Protein AF-A0A7W0L660-F1 (afdb_monomer)

Foldseek 3Di:
DVVVVLVVQLVVLLVCVLVVVDDLCRSCVSNVHDSVVSVVVCVVVVRDDPPPPPVVVVVVVVVVVVVVVVVD

Radius of gyration: 17.09 Å; Cα contacts (8 Å, |Δi|>4): 36; chains: 1; bounding box: 39×31×46 Å

Solvent-accessible surface area (backbone atoms only — not comparable to full-atom values): 4235 Å² total; per-residue (Å²): 111,72,64,63,55,52,55,48,52,51,50,55,46,49,54,36,37,76,70,67,75,35,54,69,65,54,43,8,57,76,70,78,39,54,60,64,60,36,50,52,48,37,53,74,72,69,46,88,70,85,71,69,56,65,62,60,57,48,50,53,52,49,52,55,52,52,52,57,62,72,77,107

Mean predicted aligned error: 8.59 Å

Nearest PDB structures (foldseek):
  2m8g-assembly1_X  TM=6.045E-01  e=1.330E+00  Aquifex aeolicus VF5
  2jn6-assembly1_A  TM=4.307E-01  e=1.830E+00  Corynebacterium glutamicum
  6fal-assembly1_A  TM=4.896E-01  e=4.474E+00  Escherichia coli
  7r3w-assembly3_C  TM=5.970E-01  e=6.996E+00  Salmonella enterica subsp. enterica serovar Typhimurium
  1trr-assembly1_A  TM=4.825E-01  e=5.084E+00  Escherichia coli

pLDDT: mean 85.77, std 10.54, range [58.56, 95.56]

Secondary structure (DSSP, 8-state):
-HHHHHHHHHHHHHHHHHTTSS-HHHHHHHTT--HHHHHHHHHHTT-------HHHHHHHHHHHHHHHHHT-

Sequence (72 aa):
VAFALRELHKRDSMDAYAAGRLTLREFARSLDLDVRAAHDLLRAEGVAVAQGERNETRSALNATLEDYNSAR

Structure (mmCIF, N/CA/C/O backbone):
data_AF-A0A7W0L660-F1
#
_entry.id   AF-A0A7W0L660-F1
#
loop_
_atom_site.group_PDB
_atom_site.id
_atom_site.type_symbol
_atom_site.label_atom_id
_atom_site.label_alt_id
_atom_site.label_comp_id
_atom_site.label_asym_id
_atom_site.label_entity_id
_atom_site.label_seq_id
_atom_site.pdbx_PDB_ins_code
_atom_site.Cartn_x
_atom_site.Cartn_y
_atom_site.Cartn_z
_atom_site.occupancy
_atom_site.B_iso_or_equiv
_atom_site.auth_seq_id
_atom_site.auth_comp_id
_atom_site.auth_asym_id
_atom_site.auth_atom_id
_atom_site.pdbx_PDB_model_num
ATOM 1 N N . VAL A 1 1 ? 18.910 1.817 -18.668 1.00 63.22 1 VAL A N 1
ATOM 2 C CA . VAL A 1 1 ? 19.155 1.003 -17.449 1.00 63.22 1 VAL A CA 1
ATOM 3 C C . VAL A 1 1 ? 18.310 1.471 -16.263 1.00 63.22 1 VAL A C 1
ATOM 5 O O . VAL A 1 1 ? 17.550 0.664 -15.751 1.00 63.22 1 VAL A O 1
ATOM 8 N N . ALA A 1 2 ? 18.337 2.755 -15.878 1.00 80.06 2 ALA A N 1
ATOM 9 C CA . ALA A 1 2 ? 17.580 3.263 -14.720 1.00 80.06 2 ALA A CA 1
ATOM 10 C C . ALA A 1 2 ? 16.051 3.026 -14.773 1.00 80.06 2 ALA A C 1
ATOM 12 O O . ALA A 1 2 ? 15.449 2.694 -13.758 1.00 80.06 2 ALA A O 1
ATOM 13 N N . PHE A 1 3 ? 15.426 3.138 -15.953 1.00 84.19 3 PHE A N 1
ATOM 14 C CA . PHE A 1 3 ? 13.985 2.892 -16.114 1.00 84.19 3 PHE A CA 1
ATOM 15 C C . PHE A 1 3 ? 13.594 1.426 -15.864 1.00 84.19 3 PHE A C 1
ATOM 17 O O . PHE A 1 3 ? 12.635 1.163 -15.149 1.00 84.19 3 PHE A O 1
ATOM 24 N N . ALA A 1 4 ? 14.365 0.474 -16.399 1.00 88.00 4 ALA A N 1
ATOM 25 C CA . ALA A 1 4 ? 14.081 -0.953 -16.244 1.00 88.00 4 ALA A CA 1
ATOM 26 C C . ALA A 1 4 ? 14.173 -1.403 -14.777 1.00 88.00 4 ALA A C 1
ATOM 28 O O . ALA A 1 4 ? 13.334 -2.166 -14.314 1.00 88.00 4 ALA A O 1
ATOM 29 N N . LEU A 1 5 ? 15.153 -0.876 -14.033 1.00 91.38 5 LEU A N 1
ATOM 30 C CA . LEU A 1 5 ? 15.293 -1.143 -12.599 1.00 91.38 5 LEU A CA 1
ATOM 31 C C . LEU A 1 5 ? 14.139 -0.546 -11.785 1.00 91.38 5 LEU A C 1
ATOM 33 O O . LEU A 1 5 ? 13.650 -1.188 -10.863 1.00 91.38 5 LEU A O 1
ATOM 37 N N . ARG A 1 6 ? 13.672 0.657 -12.144 1.00 89.44 6 ARG A N 1
ATOM 38 C CA . ARG A 1 6 ? 12.513 1.283 -11.494 1.00 89.44 6 ARG A CA 1
ATOM 39 C C . ARG A 1 6 ? 11.232 0.478 -11.716 1.00 89.44 6 ARG A C 1
ATOM 41 O O . ARG A 1 6 ? 10.467 0.297 -10.777 1.00 89.44 6 ARG A O 1
ATOM 48 N N . GLU A 1 7 ? 11.006 0.002 -12.937 1.00 92.62 7 GLU A N 1
ATOM 49 C CA . GLU A 1 7 ? 9.819 -0.797 -13.254 1.00 92.62 7 GLU A CA 1
ATOM 50 C C . GLU A 1 7 ? 9.851 -2.168 -12.564 1.00 92.62 7 GLU A C 1
ATOM 52 O O . GLU A 1 7 ? 8.819 -2.631 -12.084 1.00 92.62 7 GLU A O 1
ATOM 57 N N . LEU A 1 8 ? 11.033 -2.787 -12.450 1.00 93.88 8 LEU A N 1
ATOM 58 C CA . LEU A 1 8 ? 11.211 -4.019 -11.678 1.00 93.88 8 LEU A CA 1
ATOM 59 C C . LEU A 1 8 ? 10.888 -3.796 -10.194 1.00 93.88 8 LEU A C 1
ATOM 61 O O . LEU A 1 8 ? 10.049 -4.496 -9.642 1.00 93.88 8 LEU A O 1
ATOM 65 N N . HIS A 1 9 ? 11.472 -2.759 -9.587 1.00 93.81 9 HIS A N 1
ATOM 66 C CA . HIS A 1 9 ? 11.216 -2.401 -8.188 1.00 93.81 9 HIS A CA 1
ATOM 67 C C . HIS A 1 9 ? 9.731 -2.117 -7.915 1.00 93.81 9 HIS A C 1
ATOM 69 O O . HIS A 1 9 ? 9.184 -2.568 -6.913 1.00 93.81 9 HIS A O 1
ATOM 75 N N . LYS A 1 10 ? 9.041 -1.426 -8.837 1.00 93.81 10 LYS A N 1
ATOM 76 C CA . LYS A 1 10 ? 7.588 -1.210 -8.751 1.00 93.81 10 LYS A CA 1
ATOM 77 C C . LYS A 1 10 ? 6.833 -2.538 -8.679 1.00 93.81 10 LYS A C 1
ATOM 79 O O . LYS A 1 10 ? 5.966 -2.690 -7.822 1.00 93.81 10 LYS A O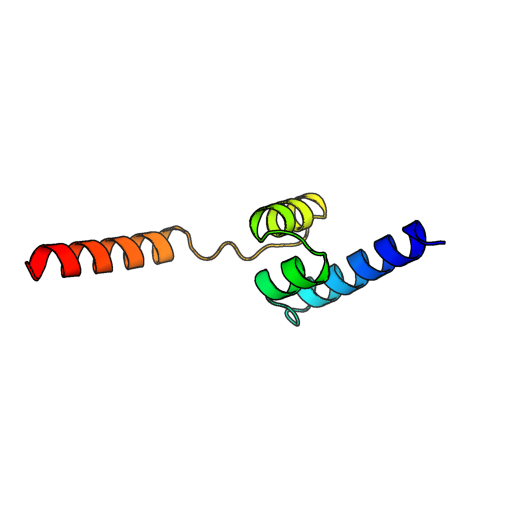 1
ATOM 84 N N . ARG A 1 11 ? 7.149 -3.482 -9.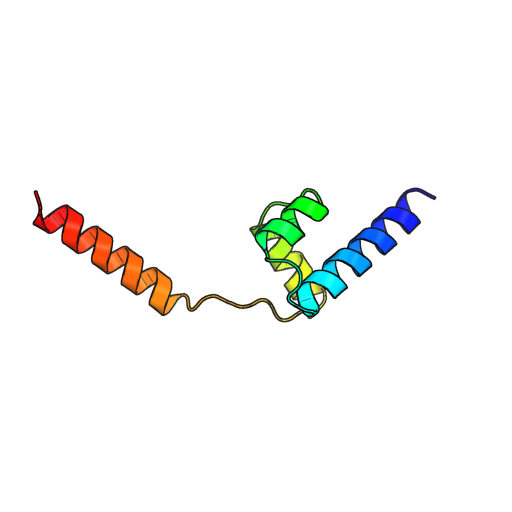572 1.00 94.69 11 ARG A N 1
ATOM 85 C CA . ARG A 1 11 ? 6.498 -4.802 -9.619 1.00 94.69 11 ARG A CA 1
ATOM 86 C C . ARG A 1 11 ? 6.737 -5.595 -8.342 1.00 94.69 11 ARG A C 1
ATOM 88 O O . ARG A 1 11 ? 5.767 -6.055 -7.753 1.00 94.69 11 ARG A O 1
ATOM 95 N N . ASP A 1 12 ? 7.974 -5.640 -7.858 1.00 95.44 12 ASP A N 1
ATOM 96 C CA . ASP A 1 12 ? 8.312 -6.338 -6.615 1.00 95.44 12 ASP A CA 1
ATOM 97 C C . ASP A 1 12 ? 7.537 -5.767 -5.412 1.00 95.44 12 ASP A C 1
ATOM 99 O O . ASP A 1 12 ? 6.989 -6.517 -4.598 1.00 95.44 12 ASP A O 1
ATOM 103 N N . SER A 1 13 ? 7.425 -4.436 -5.320 1.00 93.56 13 SER A N 1
ATOM 104 C CA . SER A 1 13 ? 6.623 -3.770 -4.288 1.00 93.56 13 SER A CA 1
ATOM 105 C C . SER A 1 13 ? 5.126 -4.075 -4.411 1.00 93.56 13 SER A C 1
ATOM 107 O O . SER A 1 13 ? 4.459 -4.268 -3.392 1.00 93.56 13 SER A O 1
ATOM 109 N N . MET A 1 14 ? 4.581 -4.133 -5.632 1.00 93.75 14 MET A N 1
ATOM 110 C CA . MET A 1 14 ? 3.174 -4.489 -5.861 1.00 93.75 14 MET A CA 1
ATOM 111 C C . MET A 1 14 ? 2.891 -5.946 -5.490 1.00 93.75 14 MET A C 1
ATOM 113 O O . MET A 1 14 ? 1.911 -6.208 -4.795 1.00 93.75 14 MET A O 1
ATOM 117 N N . ASP A 1 15 ? 3.769 -6.877 -5.863 1.00 94.31 15 ASP A N 1
ATOM 118 C CA . ASP A 1 15 ? 3.647 -8.295 -5.511 1.00 94.31 15 ASP A CA 1
ATOM 119 C C . ASP A 1 15 ? 3.741 -8.501 -3.994 1.00 94.31 15 ASP A C 1
ATOM 121 O O . ASP A 1 15 ? 3.018 -9.307 -3.404 1.00 94.31 15 ASP A O 1
ATOM 125 N N . ALA A 1 16 ? 4.617 -7.752 -3.319 1.00 93.25 16 ALA A N 1
ATOM 126 C CA . ALA A 1 16 ? 4.719 -7.779 -1.866 1.00 93.25 16 ALA A CA 1
ATOM 127 C C . ALA A 1 16 ? 3.460 -7.224 -1.178 1.00 93.25 16 ALA A C 1
ATOM 129 O O . ALA A 1 16 ? 3.003 -7.817 -0.198 1.00 93.25 16 ALA A O 1
ATOM 130 N N . TYR A 1 17 ? 2.872 -6.146 -1.704 1.00 92.12 17 TYR A N 1
ATOM 131 C CA . TYR A 1 17 ? 1.601 -5.610 -1.213 1.00 92.12 17 TYR A CA 1
ATOM 132 C C . TYR A 1 17 ? 0.43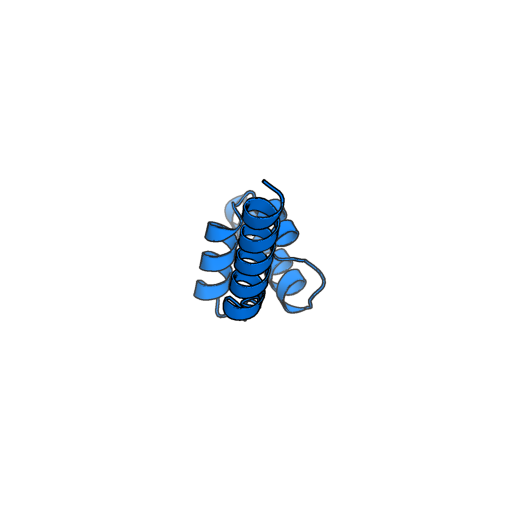9 -6.590 -1.436 1.00 92.12 17 TYR A C 1
ATOM 134 O O . TYR A 1 17 ? -0.287 -6.899 -0.494 1.00 92.12 17 TYR A O 1
ATOM 142 N N . ALA A 1 18 ? 0.300 -7.141 -2.646 1.00 89.44 18 ALA A N 1
ATOM 143 C CA . ALA A 1 18 ? -0.756 -8.096 -2.988 1.00 89.44 18 ALA A CA 1
ATOM 144 C C . ALA A 1 18 ? -0.675 -9.389 -2.156 1.00 89.44 18 ALA A C 1
ATOM 146 O O . ALA A 1 18 ? -1.701 -9.960 -1.792 1.00 89.44 18 ALA A O 1
ATOM 147 N N . ALA A 1 19 ? 0.537 -9.819 -1.794 1.00 91.81 19 ALA A N 1
ATOM 148 C CA . ALA A 1 19 ? 0.766 -10.945 -0.889 1.00 91.81 19 ALA A CA 1
ATOM 149 C C . ALA A 1 19 ? 0.507 -10.621 0.600 1.00 91.81 19 ALA A C 1
ATOM 151 O O . ALA A 1 19 ? 0.736 -11.476 1.453 1.00 91.81 19 ALA A O 1
ATOM 152 N N . GLY A 1 20 ? 0.101 -9.391 0.939 1.00 89.62 20 GLY A N 1
ATOM 153 C CA . GLY A 1 20 ? -0.119 -8.949 2.319 1.00 89.62 20 GLY A CA 1
ATOM 154 C C . GLY A 1 20 ? 1.165 -8.783 3.141 1.00 89.62 20 GLY A C 1
ATOM 155 O O . GLY A 1 20 ? 1.098 -8.683 4.363 1.00 89.62 20 GLY A O 1
ATOM 156 N N . ARG A 1 21 ? 2.339 -8.758 2.493 1.00 93.06 21 ARG A N 1
ATOM 157 C CA . ARG A 1 21 ? 3.644 -8.580 3.160 1.00 93.06 21 ARG A CA 1
ATOM 158 C C . ARG A 1 21 ? 3.973 -7.116 3.438 1.00 93.06 21 ARG A C 1
ATOM 160 O O . ARG A 1 21 ? 4.840 -6.848 4.262 1.00 93.06 21 ARG A O 1
ATOM 167 N N . LEU A 1 22 ? 3.312 -6.193 2.741 1.00 90.69 22 LEU A N 1
ATOM 168 C CA . LEU A 1 22 ? 3.430 -4.754 2.950 1.00 90.69 22 LEU A CA 1
ATOM 169 C C . LEU A 1 22 ? 2.066 -4.157 3.268 1.00 90.69 22 LEU A C 1
ATOM 171 O O . LEU A 1 22 ? 1.068 -4.451 2.610 1.00 90.69 22 LEU A O 1
ATOM 175 N N . THR A 1 23 ? 2.044 -3.236 4.221 1.00 91.12 23 THR A N 1
ATOM 176 C CA . THR A 1 23 ? 0.929 -2.306 4.388 1.00 91.12 23 THR A CA 1
ATOM 177 C C . THR A 1 23 ? 0.938 -1.245 3.282 1.00 91.12 23 THR A C 1
ATOM 179 O O . THR A 1 23 ? 1.958 -0.989 2.639 1.00 91.12 23 THR A O 1
ATOM 182 N N . LEU A 1 24 ? -0.187 -0.542 3.094 1.00 90.31 24 LEU A N 1
ATOM 183 C CA . LEU A 1 24 ? -0.278 0.554 2.117 1.00 90.31 24 LEU A CA 1
ATOM 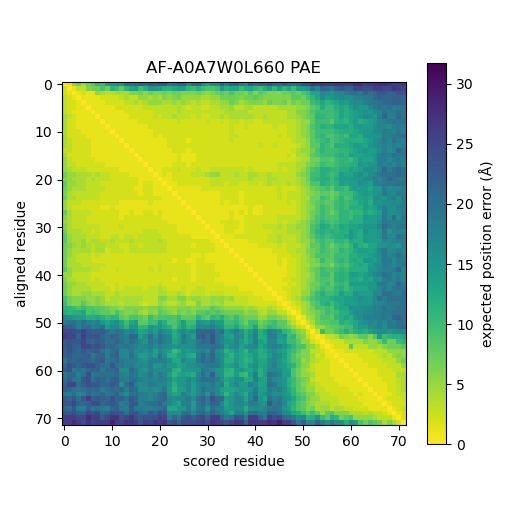184 C C . LEU A 1 24 ? 0.769 1.653 2.377 1.00 90.31 24 LEU A C 1
ATOM 186 O O . LEU A 1 24 ? 1.317 2.230 1.441 1.00 90.31 24 LEU A O 1
ATOM 190 N N . ARG A 1 25 ? 1.071 1.933 3.652 1.00 91.19 25 ARG A N 1
ATOM 191 C CA . ARG A 1 25 ? 2.052 2.955 4.041 1.00 91.19 25 ARG A CA 1
ATOM 192 C C . ARG A 1 25 ? 3.484 2.524 3.716 1.00 91.19 25 ARG A C 1
ATOM 194 O O . ARG A 1 25 ? 4.278 3.353 3.281 1.00 91.19 25 ARG A O 1
ATOM 201 N N . GLU A 1 26 ? 3.811 1.249 3.907 1.00 94.44 26 GLU A N 1
ATOM 202 C CA . GLU A 1 26 ? 5.129 0.701 3.560 1.00 94.44 26 GLU A CA 1
ATOM 203 C C . GLU A 1 26 ? 5.320 0.617 2.045 1.00 94.44 26 GLU A C 1
ATOM 205 O O . GLU A 1 26 ? 6.375 0.999 1.543 1.00 94.44 26 GLU A O 1
ATOM 210 N N . PHE A 1 27 ? 4.279 0.217 1.310 1.00 94.44 27 PHE A N 1
ATOM 211 C CA . PHE A 1 27 ? 4.267 0.259 -0.150 1.00 94.44 27 PHE A CA 1
ATOM 212 C C . PHE A 1 27 ? 4.518 1.682 -0.675 1.00 94.44 27 PHE A C 1
ATOM 214 O O . PHE A 1 27 ? 5.435 1.882 -1.473 1.00 94.44 27 PHE A O 1
ATOM 221 N N . ALA A 1 28 ? 3.785 2.680 -0.166 1.00 94.25 28 ALA A N 1
ATOM 222 C CA . ALA A 1 28 ? 3.958 4.083 -0.550 1.00 94.25 28 ALA A CA 1
ATOM 223 C C . ALA A 1 28 ? 5.399 4.565 -0.311 1.00 94.25 28 ALA A C 1
ATOM 225 O O . ALA A 1 28 ? 6.039 5.107 -1.211 1.00 94.25 28 ALA A O 1
ATOM 226 N N . ARG A 1 29 ? 5.956 4.259 0.869 1.00 95.56 29 ARG A N 1
ATOM 227 C CA . ARG A 1 29 ? 7.343 4.594 1.212 1.00 95.56 29 ARG A CA 1
ATOM 228 C C . ARG A 1 29 ? 8.362 3.910 0.298 1.00 95.56 29 ARG A C 1
ATOM 230 O O . ARG A 1 29 ? 9.374 4.522 -0.025 1.00 95.56 29 ARG A O 1
ATOM 237 N N . SER A 1 30 ? 8.114 2.669 -0.124 1.00 95.06 30 SER A N 1
ATOM 238 C CA . SER A 1 30 ? 9.028 1.933 -1.010 1.00 95.06 30 SER A CA 1
ATOM 239 C C . SER A 1 30 ? 9.173 2.574 -2.394 1.00 95.06 30 SER A C 1
ATOM 241 O O . SER A 1 30 ? 10.204 2.395 -3.038 1.00 95.06 30 SER A O 1
ATOM 243 N N . LEU A 1 31 ? 8.160 3.326 -2.839 1.00 94.00 31 LEU A N 1
ATOM 244 C CA . LEU A 1 31 ? 8.124 3.998 -4.140 1.00 94.00 31 LEU A CA 1
ATOM 245 C C . LEU A 1 31 ? 8.325 5.515 -4.045 1.00 94.00 31 LEU A C 1
ATOM 247 O O . LEU A 1 31 ? 8.215 6.192 -5.064 1.00 94.00 31 LEU A O 1
ATOM 251 N N . ASP A 1 32 ? 8.621 6.033 -2.849 1.00 95.44 32 ASP A N 1
ATOM 252 C CA . ASP A 1 32 ? 8.702 7.472 -2.563 1.00 95.44 32 ASP A CA 1
ATOM 253 C C . ASP A 1 32 ? 7.421 8.231 -2.968 1.00 95.44 32 ASP A C 1
ATOM 255 O O . ASP A 1 32 ? 7.447 9.309 -3.559 1.00 95.44 32 ASP A O 1
ATOM 259 N N . LEU A 1 33 ? 6.268 7.621 -2.678 1.00 92.94 33 LEU A N 1
ATOM 260 C CA . LEU A 1 33 ? 4.940 8.165 -2.948 1.00 92.94 33 LEU A CA 1
ATOM 261 C C . LEU A 1 33 ? 4.225 8.523 -1.647 1.00 92.94 33 LEU A C 1
ATOM 263 O O . LEU A 1 33 ? 4.428 7.903 -0.600 1.00 92.94 33 LEU A O 1
ATOM 267 N N . ASP A 1 34 ? 3.304 9.480 -1.730 1.00 93.50 34 ASP A N 1
ATOM 268 C CA . ASP A 1 34 ? 2.305 9.646 -0.683 1.00 93.50 34 ASP A CA 1
ATOM 269 C C . ASP A 1 34 ? 1.263 8.507 -0.723 1.00 93.50 34 ASP A C 1
ATOM 271 O O . ASP A 1 34 ? 1.109 7.782 -1.710 1.00 93.50 34 ASP A O 1
ATOM 275 N N . VAL A 1 35 ? 0.528 8.338 0.379 1.00 88.94 35 VAL A N 1
ATOM 276 C CA . VAL A 1 35 ? -0.448 7.245 0.543 1.00 88.94 35 VAL A CA 1
ATOM 277 C C . VAL A 1 35 ? -1.576 7.306 -0.494 1.00 88.94 35 VAL A C 1
ATOM 279 O O . VAL A 1 35 ? -2.099 6.265 -0.889 1.00 88.94 35 VAL A O 1
ATOM 282 N N . ARG A 1 36 ? -1.960 8.503 -0.948 1.00 88.62 36 ARG A N 1
ATOM 283 C CA . ARG A 1 36 ? -3.032 8.684 -1.930 1.00 88.62 36 ARG A CA 1
ATOM 284 C C . ARG A 1 36 ? -2.548 8.317 -3.330 1.00 88.62 36 ARG A C 1
ATOM 286 O O . ARG A 1 36 ? -3.221 7.545 -4.002 1.00 88.62 36 ARG A O 1
ATOM 293 N N . ALA A 1 37 ? -1.371 8.789 -3.728 1.00 91.75 37 ALA A N 1
ATOM 294 C CA . ALA A 1 37 ? -0.734 8.426 -4.989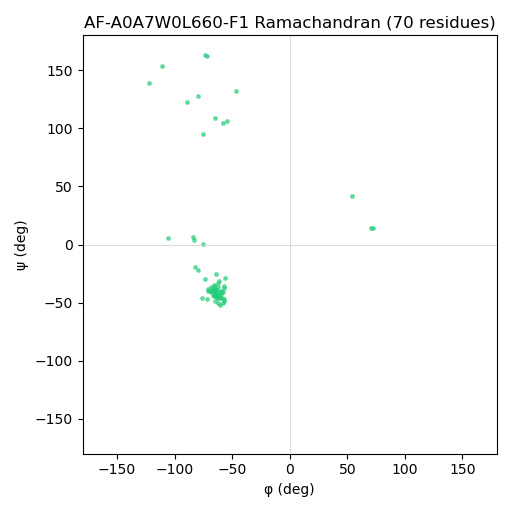 1.00 91.75 37 ALA A CA 1
ATOM 295 C C . ALA A 1 37 ? -0.481 6.913 -5.074 1.00 91.75 37 ALA A C 1
ATOM 297 O O . ALA A 1 37 ? -0.742 6.291 -6.100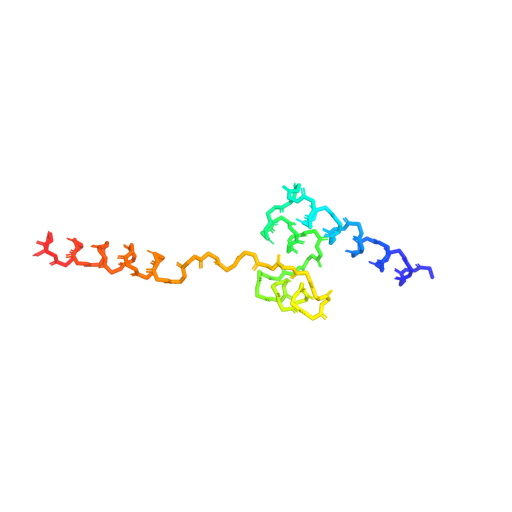 1.00 91.75 37 ALA A O 1
ATOM 298 N N . ALA A 1 38 ? -0.046 6.302 -3.971 1.00 92.62 38 ALA A N 1
ATOM 299 C CA . ALA A 1 38 ? 0.127 4.859 -3.869 1.00 92.62 38 ALA A CA 1
ATOM 300 C C . ALA A 1 38 ? -1.201 4.091 -4.012 1.00 92.62 38 ALA A C 1
ATOM 302 O O . ALA A 1 38 ? -1.268 3.095 -4.730 1.00 92.62 38 ALA A O 1
ATOM 303 N N . HIS A 1 39 ? -2.270 4.571 -3.373 1.00 90.81 39 HIS A N 1
ATOM 304 C CA . HIS A 1 39 ? -3.611 4.009 -3.530 1.00 90.81 39 HIS A CA 1
ATOM 305 C C . HIS A 1 39 ? -4.103 4.107 -4.985 1.00 90.81 39 HIS A C 1
ATOM 307 O O . HIS A 1 39 ? -4.636 3.137 -5.525 1.00 90.81 39 HIS A O 1
ATOM 313 N N . ASP A 1 40 ? -3.922 5.261 -5.630 1.00 91.25 40 ASP A N 1
ATOM 314 C CA . ASP A 1 40 ? -4.347 5.485 -7.015 1.00 91.25 40 ASP A CA 1
ATOM 315 C C . ASP A 1 40 ? -3.551 4.617 -8.002 1.00 91.25 40 ASP A C 1
ATOM 317 O O . ASP A 1 40 ? -4.139 4.056 -8.928 1.00 91.25 40 ASP A O 1
ATOM 321 N N . LEU A 1 41 ? -2.250 4.423 -7.758 1.00 91.94 41 LEU A N 1
ATOM 322 C CA . LEU A 1 41 ? -1.404 3.500 -8.518 1.00 91.94 41 LEU A CA 1
ATOM 323 C C . LEU A 1 41 ? -1.911 2.056 -8.416 1.00 91.94 41 LEU A C 1
ATOM 325 O O . LEU A 1 41 ? -2.139 1.416 -9.439 1.00 91.94 41 LEU A O 1
ATOM 329 N N . LEU A 1 42 ? -2.138 1.554 -7.199 1.00 91.31 42 LEU A N 1
ATOM 330 C CA . LEU A 1 42 ? -2.641 0.192 -6.985 1.00 91.31 42 LEU A CA 1
ATOM 331 C C . LEU A 1 42 ? -4.002 -0.019 -7.658 1.00 91.31 42 LEU A C 1
ATOM 333 O O . LEU A 1 42 ? -4.234 -1.053 -8.281 1.00 91.31 42 LEU A O 1
ATOM 337 N N . ARG A 1 43 ? -4.881 0.989 -7.597 1.00 89.44 43 ARG A N 1
ATOM 338 C CA . ARG A 1 43 ? -6.179 0.966 -8.281 1.00 89.44 43 ARG A CA 1
ATOM 339 C C . ARG A 1 43 ? -6.027 0.911 -9.803 1.00 89.44 43 ARG A C 1
ATOM 341 O O . ARG A 1 43 ? -6.774 0.178 -10.446 1.00 89.44 43 ARG A O 1
ATOM 348 N N . ALA A 1 44 ? -5.106 1.685 -10.376 1.00 90.31 44 ALA A N 1
ATOM 349 C CA . ALA A 1 44 ? -4.850 1.694 -11.817 1.00 90.31 44 ALA A CA 1
ATOM 350 C C . ALA A 1 44 ? -4.279 0.356 -12.31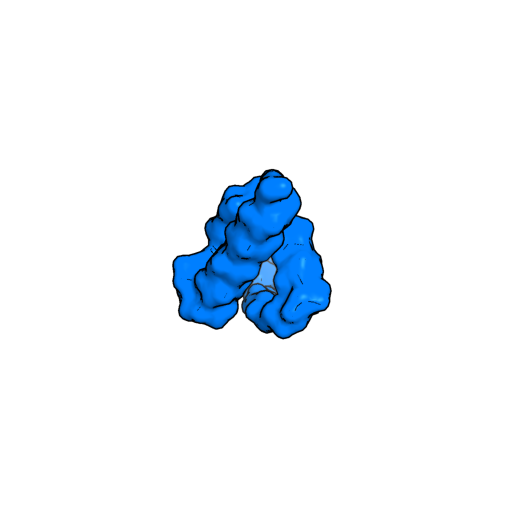6 1.00 90.31 44 ALA A C 1
ATOM 352 O O . ALA A 1 44 ? -4.629 -0.090 -13.404 1.00 90.31 44 ALA A O 1
ATOM 353 N N . GLU A 1 45 ? -3.462 -0.302 -11.494 1.00 89.19 45 GLU A N 1
ATOM 354 C CA . GLU A 1 45 ? -2.850 -1.611 -11.769 1.00 89.19 45 GLU A CA 1
ATOM 355 C C . GLU A 1 45 ? -3.793 -2.790 -11.429 1.00 89.19 45 GLU A C 1
ATOM 357 O O . GLU A 1 45 ? -3.416 -3.954 -11.539 1.00 89.19 45 GLU A O 1
ATOM 362 N N . GLY A 1 46 ? -5.037 -2.512 -11.015 1.00 87.75 46 GLY A N 1
ATOM 363 C CA . GLY A 1 46 ? -6.047 -3.533 -10.719 1.00 87.75 46 GLY A CA 1
ATOM 364 C C . GLY A 1 46 ? -5.804 -4.318 -9.425 1.00 87.75 46 GLY A C 1
ATOM 365 O O . GLY A 1 46 ? -6.446 -5.345 -9.203 1.00 87.75 46 GLY A O 1
ATOM 366 N N . VAL A 1 47 ? -4.907 -3.848 -8.556 1.00 85.94 47 VAL A N 1
ATOM 367 C CA . VAL A 1 47 ? -4.627 -4.476 -7.264 1.00 85.94 47 VAL A CA 1
ATOM 368 C C . VAL A 1 47 ? -5.712 -4.080 -6.267 1.00 85.94 47 VAL A C 1
ATOM 370 O O . VAL A 1 47 ? -6.012 -2.899 -6.078 1.00 85.94 47 VAL A O 1
ATOM 373 N N . ALA A 1 48 ? -6.318 -5.074 -5.614 1.00 80.50 48 ALA A N 1
ATOM 374 C CA . ALA A 1 48 ? -7.345 -4.842 -4.609 1.00 80.50 48 ALA A CA 1
ATOM 375 C C . ALA A 1 48 ? -6.745 -4.097 -3.409 1.00 80.50 48 ALA A C 1
ATOM 377 O O . ALA A 1 48 ? -5.968 -4.650 -2.633 1.00 80.50 48 ALA A O 1
ATOM 378 N N . VAL A 1 49 ? -7.116 -2.828 -3.255 1.00 77.06 49 VAL A N 1
ATOM 379 C CA . VAL A 1 49 ? -6.754 -2.038 -2.080 1.00 77.06 49 VAL A CA 1
ATOM 380 C C . VAL A 1 49 ? -7.841 -2.227 -1.041 1.00 77.06 49 VAL A C 1
ATOM 382 O O . VAL A 1 49 ? -9.009 -1.937 -1.312 1.00 77.06 49 VAL A O 1
ATOM 385 N N . ALA A 1 50 ? -7.462 -2.693 0.149 1.00 68.56 50 ALA A N 1
ATOM 386 C CA . ALA A 1 50 ? -8.371 -2.741 1.283 1.00 68.56 50 ALA A CA 1
ATOM 387 C C . ALA A 1 50 ? -8.883 -1.321 1.562 1.00 68.56 50 ALA A C 1
ATOM 389 O O . ALA A 1 50 ? -8.164 -0.467 2.087 1.00 68.56 50 ALA A O 1
ATOM 390 N N . GLN A 1 51 ? -10.127 -1.049 1.174 1.00 64.19 51 GLN A N 1
ATOM 391 C CA . GLN A 1 51 ? -10.823 0.142 1.622 1.00 64.19 51 GLN A CA 1
ATOM 392 C C . GLN A 1 51 ? -11.217 -0.147 3.060 1.00 64.19 51 GLN A C 1
ATOM 394 O O . GLN A 1 51 ? -12.216 -0.820 3.290 1.00 64.19 51 GLN A O 1
ATOM 399 N N . GLY A 1 52 ? -10.396 0.294 4.021 1.00 61.78 52 GLY A N 1
ATOM 400 C CA . GLY A 1 52 ? -10.811 0.290 5.423 1.00 61.78 52 GLY A CA 1
ATOM 401 C C . GLY A 1 52 ? -12.219 0.870 5.493 1.00 61.78 52 GLY A C 1
ATOM 402 O O . GLY A 1 52 ? -12.486 1.863 4.802 1.00 61.78 52 GLY A O 1
ATOM 403 N N . GLU A 1 53 ? -13.129 0.201 6.204 1.00 58.56 53 GLU A N 1
ATOM 404 C CA . GLU A 1 53 ? -14.543 0.547 6.157 1.00 58.56 53 GLU A CA 1
ATOM 405 C C . GLU A 1 53 ? -14.698 2.030 6.496 1.00 58.56 53 GLU A C 1
ATOM 407 O O . GLU A 1 53 ? -14.524 2.473 7.635 1.00 58.56 53 GLU A O 1
ATOM 412 N N . ARG A 1 54 ? -14.985 2.841 5.468 1.00 59.84 54 ARG A N 1
ATOM 413 C CA . ARG A 1 54 ? -15.134 4.294 5.628 1.00 59.84 54 ARG A CA 1
ATOM 414 C C . ARG A 1 54 ? -16.196 4.612 6.672 1.00 59.84 54 ARG A C 1
ATOM 416 O O . ARG A 1 54 ? -16.103 5.648 7.322 1.00 59.84 54 ARG A O 1
ATOM 423 N N . ASN A 1 55 ? -17.172 3.721 6.826 1.00 59.25 55 ASN A N 1
ATOM 424 C CA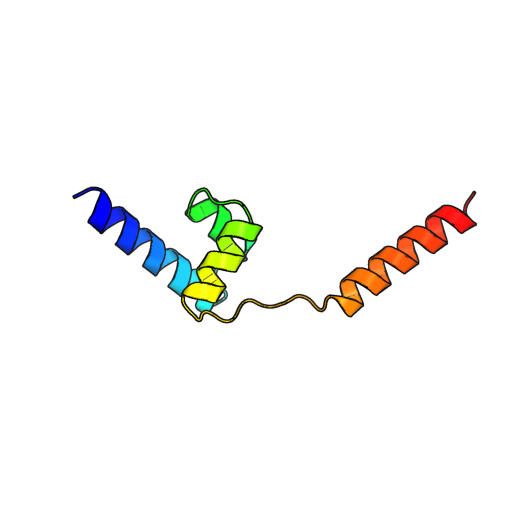 . ASN A 1 55 ? -18.219 3.817 7.825 1.00 59.25 55 ASN A CA 1
ATOM 425 C C . ASN A 1 55 ? -17.689 3.552 9.234 1.00 59.25 55 ASN A C 1
ATOM 427 O O . ASN A 1 55 ? -17.934 4.386 10.092 1.00 59.25 55 ASN A O 1
ATOM 431 N N . GLU A 1 56 ? -16.900 2.502 9.476 1.00 61.28 56 GLU A N 1
ATOM 432 C CA . GLU A 1 56 ? -16.293 2.262 10.797 1.00 61.28 56 GLU A CA 1
ATOM 433 C C . GLU A 1 56 ? -15.351 3.396 11.205 1.00 61.28 56 GLU A C 1
ATOM 435 O O . GLU A 1 56 ? -15.422 3.896 12.325 1.00 61.28 56 GLU A O 1
ATOM 440 N N . THR A 1 57 ? -14.523 3.877 10.272 1.00 70.75 57 THR A N 1
ATOM 441 C CA . THR A 1 57 ? -13.592 4.983 10.550 1.00 70.75 57 THR A CA 1
ATOM 442 C C . THR A 1 57 ? -14.342 6.289 10.830 1.00 70.75 57 THR A C 1
ATOM 444 O O . THR A 1 57 ? -13.968 7.044 11.726 1.00 70.75 57 THR A O 1
ATOM 447 N N . ARG A 1 58 ? -15.422 6.564 10.084 1.00 76.62 58 ARG A N 1
ATOM 448 C CA . ARG A 1 58 ? -16.279 7.737 10.308 1.00 76.62 58 ARG A CA 1
ATOM 449 C C . ARG A 1 58 ? -17.054 7.630 11.620 1.00 76.62 58 ARG A C 1
ATOM 451 O O . ARG A 1 58 ? -17.140 8.624 12.329 1.00 76.62 58 ARG A O 1
ATOM 458 N N . SER A 1 59 ? -17.578 6.454 11.952 1.00 76.69 59 SER A N 1
ATOM 459 C CA . SER A 1 59 ? -18.269 6.203 13.218 1.00 76.69 59 SER A CA 1
ATOM 460 C C . SER A 1 59 ? -17.331 6.369 14.409 1.00 76.69 59 SER A C 1
ATOM 462 O O . SER A 1 59 ? -17.684 7.063 15.354 1.00 76.69 59 SER A O 1
ATOM 464 N N . ALA A 1 60 ? -16.114 5.820 14.337 1.00 78.81 60 ALA A N 1
ATOM 465 C CA . ALA A 1 60 ? -15.105 5.990 15.378 1.00 78.81 60 ALA A CA 1
ATOM 466 C C . ALA A 1 60 ? -14.706 7.464 15.552 1.00 78.81 60 ALA A C 1
ATOM 468 O O . ALA A 1 60 ? -14.638 7.953 16.673 1.00 78.81 60 ALA A O 1
ATOM 469 N N . LEU A 1 61 ? -14.501 8.201 14.453 1.00 84.25 61 LEU A N 1
ATOM 470 C CA . LEU A 1 61 ? -14.191 9.631 14.513 1.00 84.25 61 LEU A CA 1
ATOM 471 C C . LEU A 1 61 ? -15.336 10.451 15.124 1.00 84.25 61 LEU A C 1
ATOM 473 O O . LEU A 1 61 ? -15.083 11.329 15.945 1.00 84.25 61 LEU A O 1
ATOM 477 N N . ASN A 1 62 ? -16.580 10.172 14.728 1.00 88.06 62 ASN A N 1
ATOM 478 C CA . ASN A 1 62 ? -17.752 10.858 15.267 1.00 88.06 62 ASN A CA 1
ATOM 479 C C . ASN A 1 62 ? -17.919 10.585 16.765 1.00 88.06 62 ASN A C 1
ATOM 481 O O . ASN A 1 62 ? -18.129 11.534 17.512 1.00 88.06 62 ASN A O 1
ATOM 485 N N . ALA A 1 63 ? -17.737 9.336 17.206 1.00 85.06 63 ALA A N 1
ATOM 486 C CA . ALA A 1 63 ? -17.788 8.979 18.622 1.00 85.06 63 ALA A CA 1
ATOM 487 C C . ALA A 1 63 ? -16.743 9.758 19.440 1.00 85.06 63 ALA A C 1
ATOM 489 O O . ALA A 1 63 ? -17.073 10.371 20.450 1.00 85.06 63 ALA A O 1
ATOM 490 N N . THR A 1 64 ? -15.499 9.842 18.959 1.00 87.56 64 THR A N 1
ATOM 491 C CA . THR A 1 64 ? -14.449 10.612 19.646 1.00 87.56 64 THR A CA 1
ATOM 492 C C . THR A 1 64 ? -14.747 12.117 19.685 1.00 87.56 64 THR A C 1
ATOM 494 O O . THR A 1 64 ? -14.409 12.792 20.658 1.00 87.56 64 THR A O 1
ATOM 497 N N . LEU A 1 65 ? -15.365 12.670 18.634 1.00 91.44 65 LEU A N 1
ATOM 498 C CA . LEU A 1 65 ? -15.778 14.078 18.600 1.00 91.44 65 LEU A CA 1
ATOM 499 C C . LEU A 1 65 ? -16.929 14.360 19.575 1.00 91.44 65 LEU A C 1
ATOM 501 O O . LEU A 1 65 ? -16.927 15.402 20.230 1.00 91.44 65 LEU A O 1
ATOM 505 N N . GLU A 1 66 ? -17.897 13.452 19.677 1.00 89.62 66 GLU A N 1
ATOM 506 C CA . GLU A 1 66 ? -19.008 13.543 20.628 1.00 89.62 66 GLU A CA 1
ATOM 507 C C . GLU A 1 66 ? -18.512 13.464 22.076 1.00 89.62 66 GLU A C 1
ATOM 509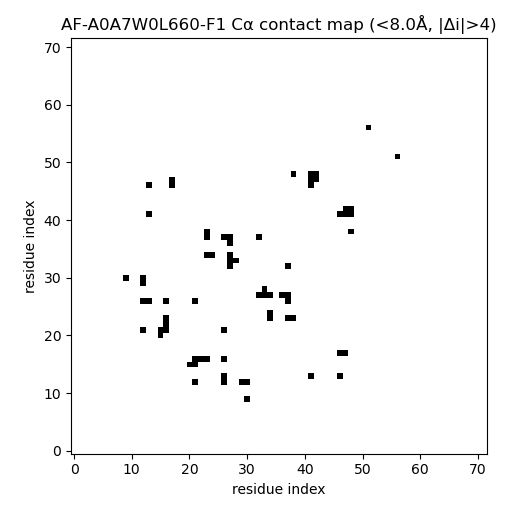 O O . GLU A 1 66 ? -18.886 14.316 22.886 1.00 89.62 66 GLU A O 1
ATOM 514 N N . ASP A 1 67 ? -17.599 12.539 22.380 1.00 90.06 67 ASP A N 1
ATOM 515 C CA . ASP A 1 67 ? -16.971 12.422 23.701 1.00 90.06 67 ASP A CA 1
ATOM 516 C C . ASP A 1 67 ? -16.204 13.699 24.078 1.00 90.06 67 ASP A C 1
ATOM 518 O O . ASP A 1 67 ? -16.365 14.228 25.180 1.00 90.06 67 ASP A O 1
ATOM 522 N N . TYR A 1 68 ? -15.409 14.252 23.153 1.00 88.50 68 TYR A N 1
ATOM 523 C CA . TYR A 1 68 ? -14.654 15.488 23.388 1.00 88.50 68 TYR A CA 1
ATOM 524 C C . TYR A 1 68 ? -15.560 16.693 23.672 1.00 88.50 68 TYR A C 1
ATOM 526 O O . TYR A 1 68 ? -15.257 17.506 24.545 1.00 88.50 68 TYR A O 1
ATOM 534 N N . ASN A 1 69 ? -16.667 16.815 22.937 1.00 85.75 69 ASN A N 1
ATOM 535 C CA . ASN A 1 69 ? -17.616 17.912 23.117 1.00 85.75 69 ASN A CA 1
ATOM 536 C C . ASN A 1 69 ? -18.460 17.754 24.389 1.00 85.75 69 ASN A C 1
ATOM 538 O O . ASN A 1 69 ? -18.857 18.759 24.966 1.00 85.75 69 ASN A O 1
ATOM 542 N N . SER A 1 70 ? -18.721 16.519 24.825 1.00 83.19 70 SER A N 1
ATOM 543 C CA . SER A 1 70 ? -19.498 16.219 26.037 1.00 83.19 70 SER A CA 1
ATOM 544 C C . SER A 1 70 ? -18.680 16.355 27.326 1.00 83.19 70 SER A C 1
ATOM 546 O O . SER A 1 70 ? -19.245 16.531 28.402 1.00 83.19 70 SER A O 1
ATOM 548 N N . ALA A 1 71 ? -17.350 16.268 27.235 1.00 74.56 71 ALA A N 1
ATOM 549 C CA . ALA A 1 71 ? -16.429 16.423 28.363 1.00 74.56 71 ALA A CA 1
ATOM 550 C C . ALA A 1 71 ? -16.077 17.892 28.687 1.00 74.56 71 ALA A C 1
ATOM 552 O O . ALA A 1 71 ? -15.195 18.143 29.514 1.00 74.56 71 ALA A O 1
ATOM 553 N N . ARG A 1 72 ? -16.718 18.855 28.019 1.00 59.03 72 ARG A N 1
ATOM 554 C CA . ARG A 1 72 ? -16.416 20.287 28.073 1.00 59.03 72 ARG A CA 1
ATOM 555 C C . ARG A 1 72 ? -17.632 21.089 28.522 1.00 59.03 72 ARG A C 1
ATOM 557 O O . ARG A 1 72 ? -17.406 22.091 29.236 1.00 59.03 72 ARG A O 1
#